Protein AF-A0A386ULB2-F1 (afdb_monomer_lite)

Secondary structure (DSSP, 8-state):
-HHHHHHHHHHHHHHHHHHHHHGGGTPPPPPHHHHHHHHHHHHHHHHHHHHHHHHHHHHHHTT-

pLDDT: mean 95.42, std 6.43, range [61.59, 98.5]

Organism: NCBI:txid147645

Sequence (64 aa):
MLLYVFAAGAVAINLFMLGLMGQALGLAALTPQQAVALAVPLGVPAAWLAGRWVRRLLDEAGRG

Structure (mmCIF, N/CA/C/O backbone):
data_AF-A0A386ULB2-F1
#
_entry.id   AF-A0A386ULB2-F1
#
loop_
_atom_site.group_PDB
_atom_site.id
_atom_site.type_symbol
_atom_site.label_atom_id
_atom_site.label_alt_id
_atom_site.label_comp_id
_atom_site.label_asym_id
_atom_site.label_entity_id
_atom_site.label_seq_id
_atom_site.pdbx_PDB_ins_code
_atom_site.Cartn_x
_atom_site.Cartn_y
_atom_site.Cartn_z
_atom_site.occupancy
_atom_site.B_iso_or_equiv
_atom_site.auth_seq_id
_atom_site.auth_comp_id
_atom_site.auth_asym_id
_atom_site.auth_atom_id
_atom_site.pdbx_PDB_model_num
ATOM 1 N N . MET A 1 1 ? 11.396 4.480 -8.911 1.00 64.25 1 MET A N 1
ATOM 2 C CA . MET A 1 1 ? 10.678 5.542 -8.171 1.00 64.25 1 MET A CA 1
ATOM 3 C C . MET A 1 1 ? 9.376 5.957 -8.844 1.00 64.25 1 MET A C 1
ATOM 5 O O . MET A 1 1 ? 8.376 5.985 -8.144 1.00 64.25 1 MET A O 1
ATOM 9 N N . LEU A 1 2 ? 9.331 6.179 -10.168 1.00 81.75 2 LEU A N 1
ATOM 10 C CA . LEU A 1 2 ? 8.102 6.643 -10.836 1.00 81.75 2 LEU A CA 1
ATOM 11 C C . LEU A 1 2 ? 6.888 5.713 -10.631 1.00 81.75 2 LEU A C 1
ATOM 13 O O . LEU A 1 2 ? 5.842 6.182 -10.219 1.00 81.75 2 LEU A O 1
ATOM 17 N N . LEU A 1 3 ? 7.027 4.392 -10.812 1.00 91.25 3 LEU A N 1
ATOM 18 C CA . LEU A 1 3 ? 5.912 3.454 -10.585 1.00 91.25 3 LEU A CA 1
ATOM 19 C C . LEU A 1 3 ? 5.536 3.277 -9.108 1.00 91.25 3 LEU A C 1
ATOM 21 O O . LEU A 1 3 ? 4.404 2.911 -8.816 1.00 91.25 3 LEU A O 1
ATOM 25 N N . TYR A 1 4 ? 6.462 3.531 -8.179 1.00 94.56 4 TYR A N 1
ATOM 26 C CA . TYR A 1 4 ? 6.215 3.306 -6.755 1.00 94.56 4 TYR A CA 1
ATOM 27 C C . TYR A 1 4 ? 5.140 4.243 -6.209 1.00 94.56 4 TYR A C 1
ATOM 29 O O . TYR A 1 4 ? 4.249 3.769 -5.517 1.00 94.56 4 TYR A O 1
ATOM 37 N N . VAL A 1 5 ? 5.170 5.537 -6.552 1.00 95.75 5 VAL A N 1
ATOM 38 C CA . VAL A 1 5 ? 4.162 6.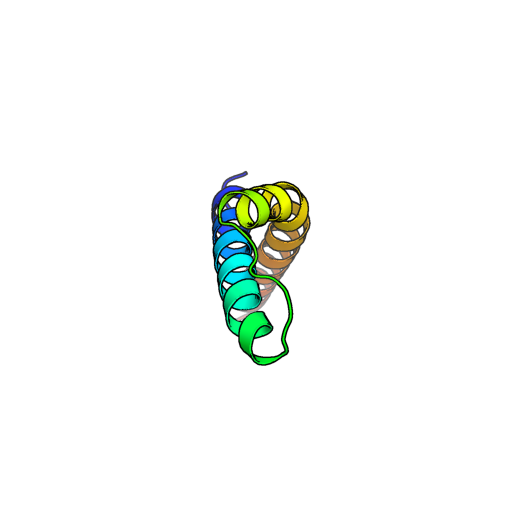487 -6.047 1.00 95.75 5 VAL A CA 1
ATOM 39 C C . VAL A 1 5 ? 2.754 6.117 -6.523 1.00 95.75 5 VAL A C 1
ATOM 41 O O . VAL A 1 5 ? 1.815 6.130 -5.730 1.00 95.75 5 VAL A O 1
ATOM 44 N N . PHE A 1 6 ? 2.615 5.689 -7.782 1.00 96.44 6 PHE A N 1
ATOM 45 C CA . PHE A 1 6 ? 1.338 5.22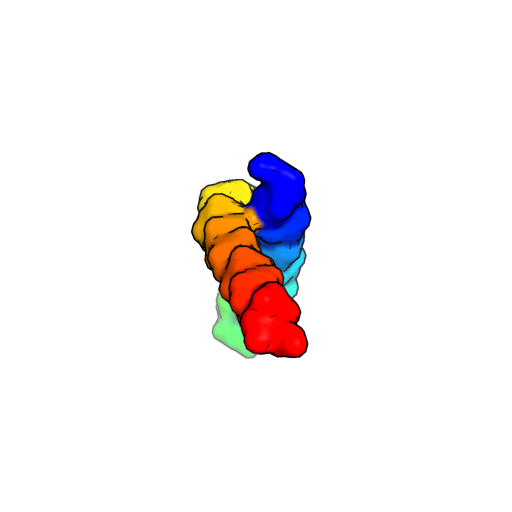6 -8.326 1.00 96.44 6 PHE A CA 1
ATOM 46 C C . PHE A 1 6 ? 0.897 3.902 -7.699 1.00 96.44 6 PHE A C 1
ATOM 48 O O . PHE A 1 6 ? -0.258 3.770 -7.303 1.00 96.44 6 PHE A O 1
ATOM 55 N N . ALA A 1 7 ? 1.811 2.939 -7.561 1.00 97.06 7 ALA A N 1
ATOM 56 C CA . ALA A 1 7 ? 1.513 1.651 -6.945 1.00 97.06 7 ALA A CA 1
ATOM 57 C C . ALA A 1 7 ? 1.121 1.804 -5.468 1.00 97.06 7 ALA A C 1
ATOM 59 O O . ALA A 1 7 ? 0.124 1.229 -5.046 1.00 97.06 7 ALA A O 1
ATOM 60 N N . ALA A 1 8 ? 1.846 2.613 -4.694 1.00 97.81 8 ALA A N 1
ATOM 61 C CA . ALA A 1 8 ? 1.520 2.899 -3.300 1.00 97.81 8 ALA A CA 1
ATOM 62 C C . ALA A 1 8 ? 0.156 3.598 -3.175 1.00 97.81 8 ALA A C 1
ATOM 64 O O . ALA A 1 8 ? -0.660 3.193 -2.353 1.00 97.81 8 ALA A O 1
ATOM 65 N N . GLY A 1 9 ? -0.141 4.583 -4.031 1.00 97.44 9 GLY A N 1
ATOM 66 C CA . GLY A 1 9 ? -1.459 5.226 -4.066 1.00 97.44 9 GLY A CA 1
ATOM 67 C C . GLY A 1 9 ? -2.590 4.242 -4.384 1.00 97.44 9 GLY A C 1
ATOM 68 O O . GLY A 1 9 ? -3.600 4.209 -3.682 1.00 97.44 9 GLY A O 1
ATOM 69 N N . ALA A 1 10 ? -2.396 3.379 -5.385 1.00 98.06 10 ALA A N 1
ATOM 70 C CA . ALA A 1 10 ? -3.356 2.332 -5.725 1.00 98.06 10 ALA A CA 1
ATOM 71 C C . ALA A 1 10 ? -3.560 1.346 -4.564 1.00 98.06 10 ALA A C 1
ATOM 73 O O . ALA A 1 10 ? -4.697 1.004 -4.241 1.00 98.06 10 ALA A O 1
ATOM 74 N N . VAL A 1 11 ? -2.483 0.909 -3.904 1.00 98.50 11 VAL A N 1
ATOM 75 C CA . VAL A 1 11 ? -2.564 0.032 -2.727 1.00 98.50 11 VAL A CA 1
ATOM 76 C C . VAL A 1 11 ? -3.327 0.715 -1.592 1.00 98.50 11 VAL A C 1
ATOM 78 O O . VAL A 1 11 ? -4.211 0.089 -1.016 1.00 98.50 11 VAL A O 1
ATOM 81 N N . ALA A 1 12 ? -3.057 1.991 -1.302 1.00 98.38 12 ALA A N 1
ATOM 82 C CA . ALA A 1 12 ? -3.749 2.730 -0.244 1.00 98.38 12 ALA A CA 1
ATOM 83 C C . ALA A 1 12 ? -5.267 2.776 -0.471 1.00 98.38 12 ALA A C 1
ATOM 85 O O . ALA A 1 12 ? -6.036 2.460 0.436 1.00 98.38 12 ALA A O 1
ATOM 86 N N . ILE A 1 13 ? -5.697 3.113 -1.691 1.00 98.25 13 ILE A N 1
ATOM 87 C CA . ILE A 1 13 ? -7.121 3.172 -2.050 1.00 98.25 13 ILE A CA 1
ATOM 88 C C . ILE A 1 13 ? -7.762 1.786 -1.928 1.00 98.25 13 ILE A C 1
ATOM 90 O O . ILE A 1 13 ? -8.819 1.655 -1.313 1.00 98.25 13 ILE A O 1
ATOM 94 N N . ASN A 1 14 ? -7.113 0.745 -2.458 1.00 98.19 14 ASN A N 1
ATOM 95 C CA . ASN A 1 14 ? -7.637 -0.619 -2.388 1.00 98.19 14 ASN A CA 1
ATOM 96 C C . ASN A 1 14 ? -7.731 -1.132 -0.945 1.00 98.19 14 ASN A C 1
ATOM 98 O O . ASN A 1 14 ? -8.732 -1.747 -0.594 1.00 98.19 14 ASN A O 1
ATOM 102 N N . LEU A 1 15 ? -6.741 -0.851 -0.091 1.00 98.19 15 LEU A N 1
ATOM 103 C CA . LEU A 1 15 ? -6.781 -1.218 1.329 1.00 98.19 15 LEU A CA 1
ATOM 104 C C . LEU A 1 15 ? -7.895 -0.491 2.081 1.00 98.19 15 LEU A C 1
ATOM 106 O O . LEU A 1 15 ? -8.580 -1.104 2.897 1.00 98.19 15 LEU A O 1
ATOM 110 N N . PHE A 1 16 ? -8.095 0.796 1.799 1.00 98.25 16 PHE A N 1
ATOM 111 C CA . PHE A 1 16 ? -9.179 1.560 2.405 1.00 98.25 16 PHE A CA 1
ATOM 112 C C . PHE A 1 16 ? -10.547 1.009 1.988 1.00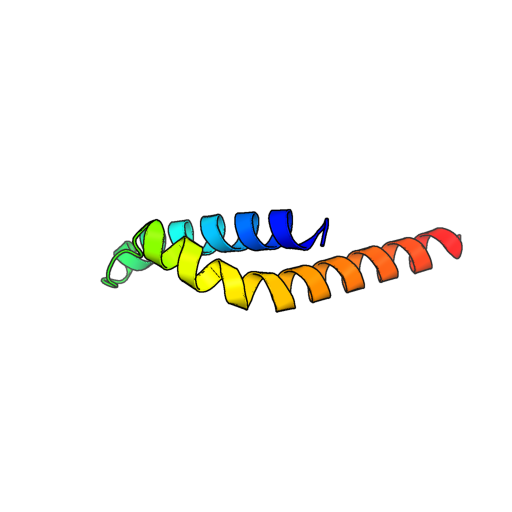 98.25 16 PHE A C 1
ATOM 114 O O . PHE A 1 16 ? -11.375 0.702 2.844 1.00 98.25 16 PHE A O 1
ATOM 121 N N . MET A 1 17 ? -10.761 0.800 0.684 1.00 98.19 17 MET A N 1
ATOM 122 C CA . MET A 1 17 ? -11.998 0.211 0.159 1.00 98.19 17 MET A CA 1
ATOM 123 C C . MET A 1 17 ? -12.233 -1.198 0.716 1.00 98.19 17 MET A C 1
ATOM 125 O O . MET A 1 17 ? -13.345 -1.506 1.136 1.00 98.19 17 MET A O 1
ATOM 129 N N . LEU A 1 18 ? -11.189 -2.029 0.800 1.00 97.69 18 LEU A N 1
ATOM 130 C CA . LEU A 1 18 ? -11.260 -3.356 1.413 1.00 97.69 18 LEU A CA 1
ATOM 131 C C . LEU A 1 18 ? -11.651 -3.273 2.895 1.00 97.69 18 LEU A C 1
ATOM 133 O O . LEU A 1 18 ? -12.464 -4.071 3.355 1.00 97.69 18 LEU A O 1
ATOM 137 N N . GLY A 1 19 ? -11.131 -2.286 3.628 1.00 97.31 19 GLY A N 1
ATOM 138 C CA . GLY A 1 19 ? -11.532 -1.994 5.004 1.00 97.31 19 GLY A CA 1
ATOM 139 C C . GLY A 1 19 ? -13.014 -1.634 5.139 1.00 97.31 19 GLY A C 1
ATOM 140 O O . GLY A 1 19 ? -13.681 -2.116 6.056 1.00 97.31 19 GLY A O 1
ATOM 141 N N . LEU A 1 20 ? -13.546 -0.837 4.205 1.00 97.31 20 LEU A N 1
ATOM 142 C CA . LEU A 1 20 ? -14.975 -0.514 4.143 1.00 97.31 20 LEU A CA 1
ATOM 143 C C . LEU A 1 20 ? -15.821 -1.752 3.816 1.00 97.31 20 LEU A C 1
ATOM 145 O O . LEU A 1 20 ? -16.834 -1.986 4.466 1.00 97.31 20 LEU A O 1
ATOM 149 N N . MET A 1 21 ? -15.395 -2.583 2.860 1.00 98.06 21 MET A N 1
ATOM 150 C CA . MET A 1 21 ? -16.082 -3.839 2.528 1.00 98.06 21 MET A CA 1
ATOM 151 C C . MET A 1 21 ? -16.063 -4.825 3.701 1.00 98.06 21 MET A C 1
ATOM 153 O O . MET A 1 21 ? -17.066 -5.478 3.978 1.00 98.06 21 MET A O 1
ATOM 157 N N . GLY A 1 22 ? -14.949 -4.892 4.434 1.00 97.56 22 GLY A N 1
ATOM 158 C CA . GLY A 1 22 ? -14.801 -5.721 5.629 1.00 97.56 22 GLY A CA 1
ATOM 159 C C . GLY A 1 22 ? -15.807 -5.393 6.736 1.00 97.56 22 GLY A C 1
ATOM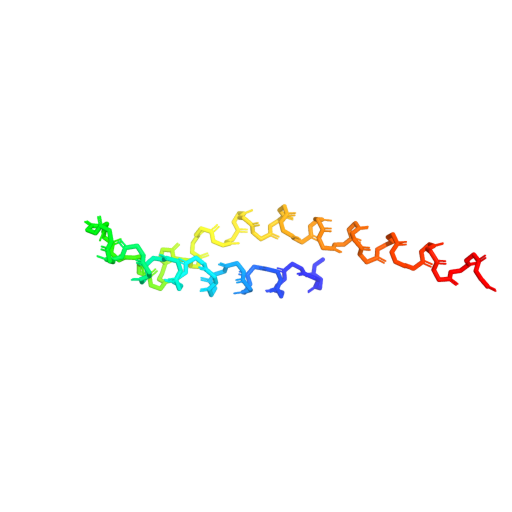 160 O O . GLY A 1 22 ? -16.110 -6.271 7.543 1.00 97.56 22 GLY A O 1
ATOM 161 N N . GLN A 1 23 ? -16.393 -4.185 6.742 1.00 97.19 23 GLN A N 1
ATOM 162 C CA . GLN A 1 23 ? -17.494 -3.838 7.654 1.00 97.19 23 GLN A CA 1
ATOM 163 C C . GLN A 1 23 ? -18.690 -4.779 7.504 1.00 97.19 23 GLN A C 1
ATOM 165 O O . GLN A 1 23 ? -19.316 -5.128 8.501 1.00 97.19 23 GLN A O 1
ATOM 170 N N . ALA A 1 24 ? -18.976 -5.250 6.285 1.00 96.88 24 ALA A N 1
ATOM 171 C CA . ALA A 1 24 ? -20.063 -6.196 6.040 1.00 96.88 24 ALA A CA 1
ATOM 172 C C . ALA A 1 24 ? -19.848 -7.549 6.745 1.00 96.88 24 ALA A C 1
ATOM 174 O O . ALA A 1 24 ? -20.805 -8.280 6.980 1.00 96.88 24 ALA A O 1
ATOM 175 N N . LEU A 1 25 ? -18.600 -7.871 7.102 1.00 97.38 25 LEU A N 1
ATOM 176 C CA . LEU A 1 25 ? -18.214 -9.080 7.832 1.00 97.38 25 LEU A CA 1
ATOM 177 C C . LEU A 1 25 ? -18.011 -8.822 9.338 1.00 97.38 25 LEU A C 1
ATOM 179 O O . LEU A 1 25 ? -17.548 -9.709 10.049 1.00 97.38 25 LEU A O 1
ATOM 183 N N . GLY A 1 26 ? -18.319 -7.615 9.829 1.00 96.69 26 GLY A N 1
ATOM 184 C CA . GLY A 1 26 ? -18.130 -7.225 11.230 1.00 96.69 26 GLY A CA 1
ATOM 185 C C . GLY A 1 26 ? -16.687 -6.874 11.616 1.00 96.69 26 GLY A C 1
ATOM 186 O O . GLY A 1 26 ? -16.397 -6.729 12.803 1.00 96.69 26 GLY A O 1
ATOM 187 N N . LEU A 1 27 ? -15.772 -6.733 10.648 1.00 96.00 27 LEU A N 1
ATOM 188 C CA . LEU A 1 27 ? -14.417 -6.229 10.909 1.00 96.00 27 LEU A CA 1
ATOM 189 C C . LEU A 1 27 ? -14.464 -4.737 11.269 1.00 96.00 27 LEU A C 1
ATOM 191 O O . LEU A 1 27 ? -15.458 -4.067 11.010 1.00 96.00 27 LEU A O 1
ATOM 195 N N . ALA A 1 28 ? -13.390 -4.189 11.838 1.00 94.81 28 ALA A N 1
ATOM 196 C CA . ALA A 1 28 ? -13.260 -2.746 12.061 1.00 94.81 28 ALA A CA 1
ATOM 197 C C . ALA A 1 28 ? -12.810 -2.016 10.783 1.00 94.81 28 ALA A C 1
ATOM 199 O O . ALA A 1 28 ? -12.059 -2.570 9.977 1.00 94.81 28 ALA A O 1
ATOM 200 N N . ALA A 1 29 ? -13.266 -0.772 10.601 1.00 94.81 29 ALA A N 1
ATOM 201 C CA . ALA A 1 29 ? -12.943 0.001 9.407 1.00 94.81 29 ALA A CA 1
ATOM 202 C C . ALA A 1 29 ? -11.485 0.454 9.463 1.00 94.81 29 ALA A C 1
ATOM 204 O O . ALA A 1 29 ? -11.007 0.944 10.487 1.00 94.81 29 ALA A O 1
ATOM 205 N N . LEU A 1 30 ? -10.791 0.320 8.337 1.00 96.75 30 LEU A N 1
ATOM 206 C CA . LEU A 1 30 ? -9.417 0.781 8.185 1.00 96.75 30 LEU A CA 1
ATOM 207 C C . LEU A 1 30 ? -9.433 2.304 8.013 1.00 96.75 30 LEU A C 1
ATOM 209 O O . LEU A 1 30 ? -10.087 2.818 7.102 1.00 96.75 30 LEU A O 1
ATOM 213 N N . THR A 1 31 ? -8.747 3.045 8.884 1.00 97.56 31 THR A N 1
ATOM 214 C CA . THR A 1 31 ? -8.715 4.510 8.763 1.00 97.56 31 THR A CA 1
ATOM 215 C C . THR A 1 31 ? -7.893 4.936 7.539 1.00 97.56 31 THR A C 1
ATOM 217 O O . THR A 1 31 ? -6.982 4.209 7.125 1.00 97.56 31 THR A O 1
ATOM 220 N N . PRO A 1 32 ? -8.137 6.130 6.962 1.00 97.00 32 PRO A N 1
ATOM 221 C CA . PRO A 1 32 ? -7.325 6.638 5.854 1.00 97.00 32 PRO A CA 1
ATOM 222 C C . PRO A 1 32 ? -5.823 6.660 6.174 1.00 97.00 32 PRO A C 1
ATOM 224 O O . PRO A 1 32 ? -4.993 6.318 5.335 1.00 97.00 32 PRO A O 1
ATOM 227 N N . GLN A 1 33 ? -5.464 7.003 7.413 1.00 98.19 33 GLN A N 1
ATOM 228 C CA . GLN A 1 33 ? -4.079 7.051 7.877 1.00 98.19 33 GLN A CA 1
ATOM 229 C C . GLN A 1 33 ? -3.460 5.652 7.951 1.00 98.19 33 GLN A C 1
ATOM 231 O O . GLN A 1 33 ? -2.324 5.465 7.518 1.00 98.19 33 GLN A O 1
ATOM 236 N N . GLN A 1 34 ? -4.205 4.661 8.454 1.00 98.12 34 GLN A N 1
ATOM 237 C CA . GLN A 1 34 ? -3.755 3.268 8.484 1.00 98.12 34 GLN A CA 1
ATOM 238 C C . GLN A 1 34 ? -3.573 2.712 7.067 1.00 98.12 34 GLN A C 1
ATOM 240 O O . GLN A 1 34 ? -2.576 2.043 6.800 1.00 98.12 34 GLN A O 1
ATOM 245 N N . ALA A 1 35 ? -4.488 3.024 6.146 1.00 98.19 35 ALA A N 1
ATOM 246 C CA . ALA A 1 35 ? -4.404 2.569 4.762 1.00 98.19 35 ALA A CA 1
ATOM 247 C C . ALA A 1 35 ? -3.145 3.111 4.072 1.00 98.19 35 ALA A C 1
ATOM 249 O O . ALA A 1 35 ? -2.411 2.350 3.443 1.00 98.19 35 ALA A O 1
ATOM 250 N N . VAL A 1 36 ? -2.844 4.402 4.252 1.00 98.12 36 VAL A N 1
ATOM 251 C CA . VAL A 1 36 ? -1.610 5.015 3.734 1.00 98.12 36 VAL A CA 1
ATOM 252 C C . VAL A 1 36 ? -0.371 4.414 4.399 1.00 98.12 36 VAL A C 1
ATOM 254 O O . VAL A 1 36 ? 0.577 4.061 3.700 1.00 98.12 36 VAL A O 1
ATOM 257 N N . ALA A 1 37 ? -0.376 4.245 5.724 1.00 98.38 37 ALA A N 1
ATOM 258 C CA . ALA A 1 37 ? 0.760 3.685 6.455 1.00 98.38 37 ALA A CA 1
ATOM 259 C C . ALA A 1 37 ? 1.102 2.259 5.999 1.00 98.38 37 ALA A C 1
ATOM 261 O O . ALA A 1 37 ? 2.275 1.944 5.822 1.00 98.38 37 ALA A O 1
ATOM 262 N N . LEU A 1 38 ? 0.092 1.417 5.757 1.00 98.12 38 LEU A N 1
ATOM 263 C CA . LEU A 1 38 ? 0.273 0.068 5.213 1.00 98.12 38 LEU A CA 1
ATOM 264 C C . LEU A 1 38 ? 0.696 0.088 3.739 1.00 98.12 38 LEU A C 1
ATOM 266 O O . LEU A 1 38 ? 1.482 -0.755 3.305 1.00 98.12 38 LEU A O 1
ATOM 270 N N . ALA A 1 39 ? 0.212 1.056 2.965 1.00 98.00 39 ALA A N 1
ATOM 271 C CA . ALA A 1 39 ? 0.544 1.175 1.554 1.00 98.00 39 ALA A CA 1
ATOM 272 C C . ALA A 1 39 ? 1.994 1.593 1.289 1.00 98.00 39 ALA A C 1
ATOM 274 O O . ALA A 1 39 ? 2.516 1.268 0.227 1.00 98.00 39 ALA A O 1
ATOM 275 N N . VAL A 1 40 ? 2.668 2.261 2.230 1.00 97.06 40 VAL A N 1
ATOM 276 C CA . VAL A 1 40 ? 4.096 2.602 2.097 1.00 97.06 40 VAL A CA 1
ATOM 277 C C . VAL A 1 40 ? 4.963 1.342 1.914 1.00 97.06 40 VAL A C 1
ATOM 279 O O . VAL A 1 40 ? 5.598 1.208 0.866 1.00 97.06 40 VAL A O 1
ATOM 282 N N . PRO A 1 41 ? 4.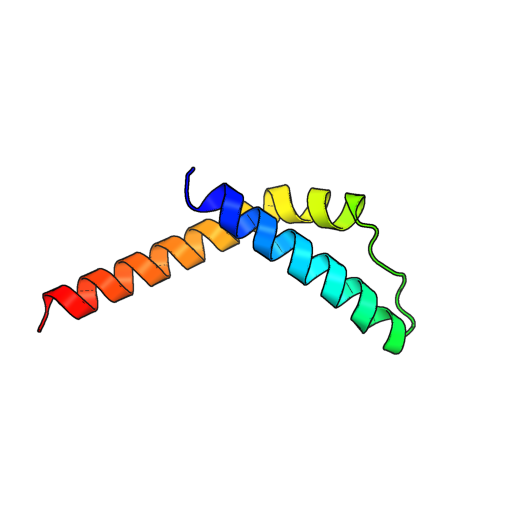980 0.366 2.845 1.00 97.50 41 PRO A N 1
ATOM 283 C CA . PRO A 1 41 ? 5.752 -0.856 2.650 1.00 97.50 41 PRO A CA 1
ATOM 284 C C . PRO A 1 41 ? 5.159 -1.756 1.559 1.00 97.50 41 PRO A C 1
ATOM 286 O O . PRO A 1 41 ? 5.917 -2.332 0.781 1.00 97.50 41 PRO A O 1
ATOM 289 N N . LEU A 1 42 ? 3.828 -1.858 1.444 1.00 97.62 42 LEU A N 1
ATOM 290 C CA . LEU A 1 42 ? 3.174 -2.724 0.449 1.00 97.62 42 LEU A CA 1
ATOM 291 C C . LEU A 1 42 ? 3.276 -2.191 -0.990 1.00 97.62 42 LEU A C 1
ATOM 293 O O . LEU A 1 42 ? 3.210 -2.961 -1.950 1.00 97.62 42 LEU A O 1
ATOM 297 N N . GLY A 1 43 ? 3.503 -0.890 -1.159 1.00 96.56 43 GLY A N 1
ATOM 298 C CA . GLY A 1 43 ? 3.736 -0.259 -2.453 1.00 96.56 43 GLY A CA 1
ATOM 299 C C . GLY A 1 43 ? 5.022 -0.743 -3.121 1.00 96.56 43 GLY A C 1
ATOM 300 O O . GLY A 1 43 ? 5.090 -0.773 -4.347 1.00 96.56 43 GLY A O 1
ATOM 301 N N . VAL A 1 44 ? 6.024 -1.181 -2.349 1.00 96.50 44 VAL A N 1
ATOM 302 C CA . VAL A 1 44 ? 7.294 -1.708 -2.880 1.00 96.50 44 VAL A CA 1
ATOM 303 C C . VAL A 1 44 ? 7.093 -3.016 -3.663 1.00 96.50 44 VAL A C 1
ATOM 305 O O . VAL A 1 44 ? 7.428 -3.037 -4.853 1.00 96.50 44 VAL A O 1
ATOM 308 N N . PRO A 1 45 ? 6.529 -4.096 -3.081 1.00 96.75 45 PRO A N 1
ATOM 309 C CA . PRO A 1 45 ? 6.263 -5.317 -3.834 1.00 96.75 45 PRO A CA 1
ATOM 310 C C . PRO A 1 45 ? 5.229 -5.093 -4.944 1.00 96.75 45 PRO A C 1
ATOM 312 O O . PRO A 1 45 ? 5.392 -5.651 -6.028 1.00 96.75 45 PRO A O 1
ATOM 315 N N . ALA A 1 46 ? 4.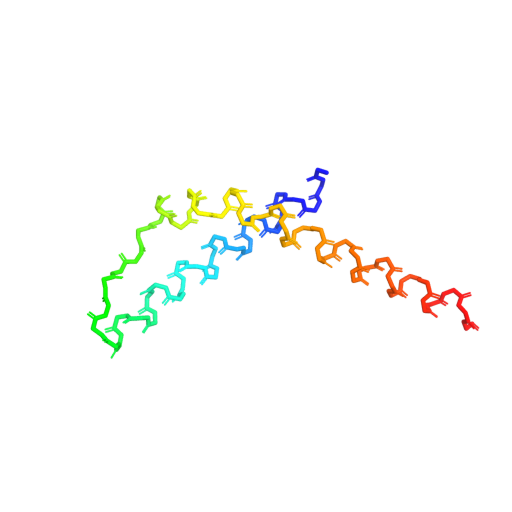225 -4.231 -4.738 1.00 97.31 46 ALA A N 1
ATOM 316 C CA . ALA A 1 46 ? 3.261 -3.888 -5.785 1.00 97.31 46 ALA A CA 1
ATOM 317 C C . ALA A 1 46 ? 3.935 -3.218 -6.996 1.00 97.31 46 ALA A C 1
ATOM 319 O O . ALA A 1 46 ? 3.699 -3.612 -8.139 1.00 97.31 46 ALA A O 1
ATOM 320 N N . ALA A 1 47 ? 4.832 -2.256 -6.760 1.00 96.94 47 ALA A N 1
ATOM 321 C CA . ALA A 1 47 ? 5.590 -1.591 -7.816 1.00 96.94 47 ALA A CA 1
ATOM 322 C C . ALA A 1 47 ? 6.536 -2.553 -8.544 1.00 96.94 47 ALA A C 1
ATOM 324 O O . ALA A 1 47 ? 6.688 -2.457 -9.762 1.00 96.94 47 ALA A O 1
ATOM 325 N N . TRP A 1 48 ? 7.160 -3.487 -7.820 1.00 96.50 48 TRP A N 1
ATOM 326 C CA . TRP A 1 48 ? 8.012 -4.513 -8.420 1.00 96.50 48 TRP A CA 1
ATOM 327 C C . TRP A 1 48 ? 7.214 -5.458 -9.325 1.00 96.50 48 TRP A C 1
ATOM 329 O O . TRP A 1 48 ? 7.613 -5.687 -10.469 1.00 96.50 48 TRP A O 1
ATOM 339 N N . LEU A 1 49 ? 6.064 -5.951 -8.856 1.00 97.25 49 LEU A N 1
ATOM 340 C CA . LEU A 1 49 ? 5.169 -6.800 -9.646 1.00 97.25 49 LEU A CA 1
ATOM 341 C C . LEU A 1 49 ? 4.657 -6.068 -10.891 1.00 97.25 49 LEU A C 1
ATOM 343 O O . LEU A 1 49 ? 4.726 -6.618 -11.990 1.00 97.25 49 LEU A O 1
ATOM 347 N N . ALA A 1 50 ? 4.220 -4.814 -10.739 1.00 96.19 50 ALA A N 1
ATOM 348 C CA . ALA A 1 50 ? 3.778 -3.982 -11.854 1.00 96.19 50 ALA A CA 1
ATOM 349 C C . ALA A 1 50 ? 4.907 -3.752 -12.871 1.00 96.19 50 ALA A C 1
ATOM 351 O O . ALA A 1 50 ? 4.709 -3.933 -14.070 1.00 96.19 50 ALA A O 1
ATOM 352 N N . GLY A 1 51 ? 6.118 -3.429 -12.406 1.00 96.06 51 GLY A N 1
ATOM 353 C CA . GLY A 1 51 ? 7.286 -3.261 -13.271 1.00 96.06 51 GLY A CA 1
ATOM 354 C C . GLY A 1 51 ? 7.662 -4.545 -14.015 1.00 96.06 51 GLY A C 1
ATOM 355 O O . GLY A 1 51 ? 7.934 -4.504 -15.215 1.00 96.06 51 GLY A O 1
ATOM 356 N N . ARG A 1 52 ? 7.624 -5.699 -13.336 1.00 96.62 52 ARG A N 1
ATOM 357 C CA . ARG A 1 52 ? 7.855 -7.014 -13.956 1.00 96.62 52 ARG A CA 1
ATOM 358 C C . ARG A 1 52 ? 6.802 -7.328 -15.019 1.00 96.62 52 ARG A C 1
ATOM 360 O O . ARG A 1 52 ? 7.149 -7.857 -16.072 1.00 96.62 52 ARG A O 1
ATOM 367 N N . TRP A 1 53 ? 5.540 -7.004 -14.754 1.00 96.25 53 TRP A N 1
ATOM 368 C CA . TRP A 1 53 ? 4.449 -7.192 -15.705 1.00 96.25 53 TRP A CA 1
ATOM 369 C C . TRP A 1 53 ? 4.616 -6.308 -16.947 1.00 96.25 53 TRP A C 1
ATOM 371 O O . TRP A 1 53 ? 4.603 -6.830 -18.058 1.00 96.25 53 TRP A O 1
ATOM 381 N N . VAL A 1 54 ? 4.894 -5.009 -16.775 1.00 95.75 54 VAL A N 1
ATOM 382 C CA . VAL A 1 54 ? 5.168 -4.093 -17.900 1.00 95.75 54 VAL A CA 1
ATOM 383 C C . VAL A 1 54 ? 6.366 -4.570 -18.722 1.00 95.75 54 VAL A C 1
ATOM 385 O O . VAL A 1 54 ? 6.297 -4.605 -19.946 1.00 95.75 54 VAL A O 1
ATOM 388 N N . ARG A 1 55 ? 7.457 -4.986 -18.065 1.00 95.44 55 ARG A N 1
ATOM 389 C CA . ARG A 1 55 ? 8.642 -5.539 -18.740 1.00 95.44 55 ARG A CA 1
ATOM 390 C C . ARG A 1 55 ? 8.278 -6.736 -19.619 1.00 95.44 55 ARG A C 1
ATOM 392 O O . ARG A 1 55 ? 8.687 -6.781 -20.772 1.00 95.44 55 ARG A O 1
ATOM 399 N N . ARG A 1 56 ? 7.485 -7.670 -19.089 1.00 96.69 56 ARG A N 1
ATOM 400 C CA . ARG A 1 56 ? 7.021 -8.842 -19.837 1.00 96.69 56 ARG A CA 1
ATOM 401 C C . ARG A 1 56 ? 6.198 -8.441 -21.064 1.00 96.69 56 ARG A C 1
ATOM 403 O O . ARG A 1 56 ? 6.429 -8.998 -22.128 1.00 96.69 56 ARG A O 1
ATOM 410 N N . LEU A 1 57 ? 5.294 -7.469 -20.932 1.00 96.75 57 LEU A N 1
ATOM 411 C CA . LEU A 1 57 ? 4.496 -6.973 -22.059 1.00 96.75 57 LEU A CA 1
ATOM 412 C C . LEU A 1 57 ? 5.359 -6.344 -23.159 1.00 96.75 57 LEU A C 1
ATOM 414 O O . LEU A 1 57 ? 5.105 -6.567 -24.338 1.00 96.75 57 LEU A O 1
ATOM 418 N N . LEU A 1 58 ? 6.393 -5.587 -22.787 1.00 96.75 58 LEU A N 1
ATOM 419 C CA . LEU A 1 58 ? 7.339 -5.015 -23.750 1.00 96.75 58 LEU A CA 1
ATOM 420 C C . LEU A 1 58 ? 8.136 -6.107 -24.473 1.00 96.75 58 LEU A C 1
ATOM 422 O O . LEU A 1 58 ? 8.304 -6.048 -25.690 1.00 96.75 58 LEU A O 1
ATOM 426 N N . ASP A 1 59 ? 8.586 -7.123 -23.733 1.00 96.94 59 ASP A N 1
ATOM 427 C CA . ASP A 1 59 ? 9.298 -8.266 -24.303 1.00 96.94 59 ASP A CA 1
ATOM 428 C C . ASP A 1 59 ? 8.386 -9.104 -25.229 1.00 96.94 59 ASP A C 1
ATOM 430 O O . ASP A 1 59 ? 8.871 -9.731 -26.169 1.00 96.94 59 ASP A O 1
ATOM 434 N N . GLU A 1 60 ? 7.078 -9.171 -24.962 1.00 96.50 60 GLU A N 1
ATOM 435 C CA . GLU A 1 60 ? 6.086 -9.824 -25.832 1.00 96.50 60 GLU A CA 1
ATOM 436 C C . GLU A 1 60 ? 5.833 -9.000 -27.105 1.00 96.50 60 GLU A C 1
ATOM 438 O O . GLU A 1 60 ? 5.829 -9.562 -28.198 1.00 96.50 60 GLU A O 1
ATOM 443 N N . ALA A 1 61 ? 5.713 -7.675 -26.984 1.00 95.62 61 ALA A N 1
ATOM 444 C CA . ALA A 1 61 ? 5.490 -6.776 -28.117 1.00 95.62 61 ALA A CA 1
ATOM 445 C C . ALA A 1 61 ? 6.674 -6.729 -29.097 1.00 95.62 61 ALA A C 1
ATOM 447 O O . ALA A 1 61 ? 6.462 -6.628 -30.297 1.00 95.62 61 ALA A O 1
ATOM 448 N N . GLY A 1 62 ? 7.915 -6.828 -28.607 1.00 92.38 62 GLY A N 1
ATOM 449 C CA . GLY A 1 62 ? 9.113 -6.821 -29.458 1.00 92.38 62 GLY A CA 1
ATOM 450 C C . GLY A 1 62 ? 9.391 -8.131 -30.206 1.00 92.38 62 GLY A C 1
ATOM 451 O O . GLY A 1 62 ? 10.369 -8.201 -30.947 1.00 92.38 62 GLY A O 1
ATOM 452 N N . ARG A 1 63 ? 8.592 -9.184 -29.981 1.00 85.19 63 ARG A N 1
ATOM 453 C CA . ARG A 1 63 ? 8.724 -10.491 -30.654 1.00 85.19 63 ARG A CA 1
ATOM 454 C C . ARG A 1 63 ? 7.755 -10.681 -31.830 1.00 85.19 63 ARG A C 1
ATOM 456 O O . ARG A 1 63 ? 7.821 -11.734 -32.463 1.00 85.19 63 ARG A O 1
ATOM 463 N N . GLY A 1 64 ? 6.868 -9.718 -32.086 1.00 61.59 64 GLY A N 1
ATOM 464 C CA . GLY A 1 64 ? 5.983 -9.667 -33.258 1.00 61.59 64 GLY A CA 1
ATOM 465 C C . GLY A 1 64 ? 6.466 -8.643 -34.270 1.00 61.59 64 GLY A C 1
ATOM 466 O O . GLY A 1 64 ? 6.197 -8.866 -35.468 1.00 61.59 64 GLY A O 1
#

Foldseek 3Di:
DVLLVVLLVVQLVVQQVVQVVCVVVVDHHQDSVNSSVVSNVVSVVSSVVVVVVVVVVVVVVVVD

Radius of gyration: 15.18 Å; chains: 1; bounding box: 31×18×45 Å